Protein AF-A0A6G9Z635-F1 (afdb_monomer_lite)

Radius of gyration: 13.57 Å; chains: 1; bounding box: 29×28×47 Å

pLDDT: mean 86.18, std 15.37, range [38.38, 96.81]

Organism: NCBI:txid455432

Sequence (86 aa):
MNGGGNVRLGSIRPEHVGDGWLLEGDERDGWCLTRPVGDVTVRIFATASGCALGLCRADGRMVRGASALDVPHAKAQAARWLGDLR

Foldseek 3Di:
DDPPVPPQQAQDDPVLDDPQWDWDDDPPVGIKIWHDDPQWIKIWGRDSQYIKIFIAGVVRDTPDIDTDRYSVRNVVVVVVVVVVVD

Secondary structure (DSSP, 8-state):
--------TT---GGG-BTTBEEES-TTT--EEEEEETTEEEEEEE-SSSEEEEEEETTS-EEEEEEESSHHHHHHHHHHHHHTT-

Structure (mmCIF, N/CA/C/O backbone):
data_AF-A0A6G9Z635-F1
#
_entry.id   AF-A0A6G9Z635-F1
#
loop_
_atom_site.group_PDB
_atom_site.id
_atom_site.type_symbol
_atom_site.label_atom_id
_atom_site.label_alt_id
_atom_site.label_comp_id
_atom_site.label_asym_id
_atom_site.label_entity_id
_atom_site.label_seq_id
_atom_site.pdbx_PDB_ins_code
_atom_site.Cartn_x
_atom_site.Cartn_y
_atom_site.Cartn_z
_atom_site.occupancy
_atom_site.B_iso_or_equiv
_atom_site.auth_seq_id
_atom_site.auth_comp_id
_atom_site.auth_asym_id
_atom_site.auth_atom_id
_atom_site.pdbx_PDB_model_num
ATOM 1 N N . MET A 1 1 ? 19.446 10.249 -29.900 1.00 46.59 1 MET A N 1
ATOM 2 C CA . MET A 1 1 ? 18.376 9.233 -29.805 1.00 46.59 1 MET A CA 1
ATOM 3 C C . MET A 1 1 ? 18.825 8.134 -28.858 1.00 46.59 1 MET A C 1
ATOM 5 O O . MET A 1 1 ? 19.775 7.445 -29.188 1.00 46.59 1 MET A O 1
ATOM 9 N N . ASN A 1 2 ? 18.208 8.044 -27.676 1.00 39.62 2 ASN A N 1
ATOM 10 C CA . ASN A 1 2 ? 17.854 6.798 -26.980 1.00 39.62 2 ASN A CA 1
ATOM 11 C C . ASN A 1 2 ? 17.206 7.174 -25.641 1.00 39.62 2 ASN A C 1
ATOM 13 O O . ASN A 1 2 ? 17.846 7.212 -24.594 1.00 39.62 2 ASN A O 1
ATOM 17 N N . GLY A 1 3 ? 15.919 7.521 -25.713 1.00 38.72 3 GLY A N 1
ATOM 18 C CA . GLY A 1 3 ? 15.042 7.574 -24.552 1.00 38.72 3 GLY A CA 1
ATOM 19 C C . GLY A 1 3 ? 14.771 6.148 -24.097 1.00 38.72 3 GLY A C 1
ATOM 20 O O . GLY A 1 3 ? 13.744 5.572 -24.438 1.00 38.72 3 GLY A O 1
ATOM 21 N N . GLY A 1 4 ? 15.721 5.563 -23.371 1.00 38.38 4 GLY A N 1
ATOM 22 C CA . GLY A 1 4 ? 15.478 4.363 -22.587 1.00 38.38 4 GLY A CA 1
ATOM 23 C C . GLY A 1 4 ? 14.577 4.759 -21.430 1.00 38.38 4 GLY A C 1
ATOM 24 O O . GLY A 1 4 ? 15.066 5.103 -20.357 1.00 38.38 4 GLY A O 1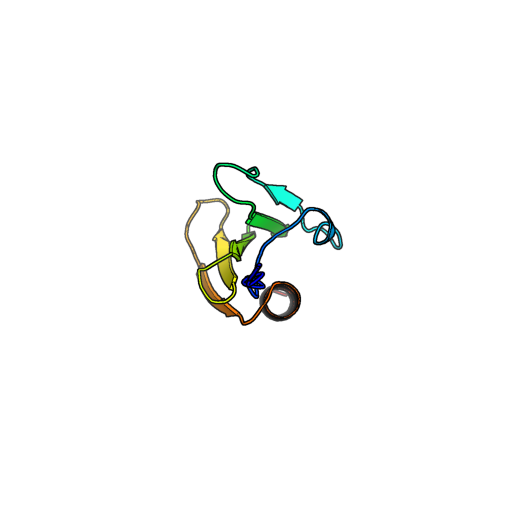
ATOM 25 N N . GLY A 1 5 ? 13.266 4.797 -21.671 1.00 42.16 5 GLY A N 1
ATOM 26 C CA . GLY A 1 5 ? 12.278 4.906 -20.612 1.00 42.16 5 GLY A CA 1
ATOM 27 C C . GLY A 1 5 ? 12.452 3.693 -19.717 1.00 42.16 5 GLY A C 1
ATOM 28 O O . GLY A 1 5 ? 11.918 2.629 -20.010 1.00 42.16 5 GLY A O 1
ATOM 29 N N . ASN A 1 6 ? 13.260 3.838 -18.669 1.00 44.09 6 ASN A N 1
ATOM 30 C CA . ASN A 1 6 ? 13.350 2.878 -17.586 1.00 44.09 6 ASN A CA 1
ATOM 31 C C . ASN A 1 6 ? 11.944 2.844 -16.990 1.00 44.09 6 ASN A C 1
ATOM 33 O O . ASN A 1 6 ? 11.579 3.713 -16.195 1.00 44.09 6 ASN A O 1
ATOM 37 N N . VAL A 1 7 ? 11.107 1.919 -17.464 1.00 50.75 7 VAL A N 1
ATOM 38 C CA . VAL A 1 7 ? 9.818 1.639 -16.846 1.00 50.75 7 VAL A CA 1
ATOM 39 C C . VAL A 1 7 ? 10.188 1.161 -15.456 1.00 50.75 7 VAL A C 1
ATOM 41 O O . VAL A 1 7 ? 10.585 0.014 -15.273 1.00 50.75 7 VAL A O 1
ATOM 44 N N . ARG A 1 8 ? 10.163 2.075 -14.480 1.00 58.06 8 ARG A N 1
ATOM 45 C CA . ARG A 1 8 ? 10.284 1.724 -13.071 1.00 58.06 8 ARG A CA 1
ATOM 46 C C . ARG A 1 8 ? 9.050 0.890 -12.766 1.00 58.06 8 ARG A C 1
ATOM 48 O O . ARG A 1 8 ? 7.985 1.444 -12.475 1.00 58.06 8 ARG A O 1
ATOM 55 N N . LEU A 1 9 ? 9.188 -0.422 -12.935 1.00 55.56 9 LEU A N 1
ATOM 56 C CA . LEU A 1 9 ? 8.263 -1.424 -12.433 1.00 55.56 9 LEU A CA 1
ATOM 57 C C . LEU A 1 9 ? 8.103 -1.093 -10.945 1.00 55.56 9 LEU A C 1
ATOM 59 O O . LEU A 1 9 ? 9.081 -1.108 -10.207 1.00 55.56 9 LEU A O 1
ATOM 63 N N . GLY A 1 10 ? 6.922 -0.610 -10.554 1.00 62.28 10 GLY A N 1
ATOM 64 C CA . GLY A 1 10 ? 6.657 -0.136 -9.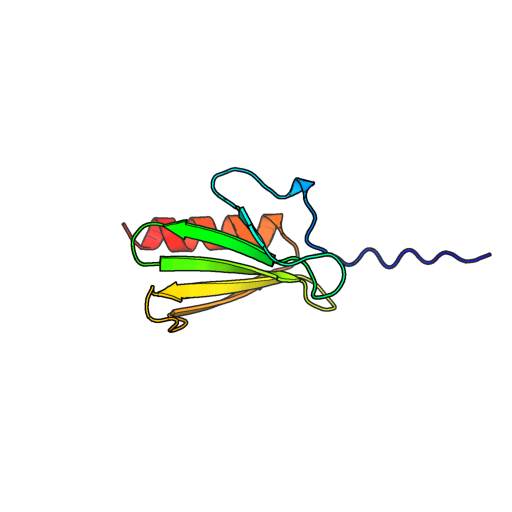193 1.00 62.28 10 GLY A CA 1
ATOM 65 C C . GLY A 1 10 ? 6.666 1.379 -8.959 1.00 62.28 10 GLY A C 1
ATOM 66 O O . GLY A 1 10 ? 6.540 1.803 -7.812 1.00 62.28 10 GLY A O 1
ATOM 67 N N . SER A 1 11 ? 6.754 2.217 -9.999 1.00 83.00 11 SER A N 1
ATOM 68 C CA . SER A 1 11 ? 6.492 3.657 -9.844 1.00 83.00 11 SER A CA 1
ATOM 69 C C . SER A 1 11 ? 5.050 3.900 -9.389 1.00 83.00 11 SER A C 1
ATOM 71 O O . SER A 1 11 ? 4.097 3.533 -10.070 1.00 83.00 11 SER A O 1
ATOM 73 N N . ILE A 1 12 ? 4.888 4.522 -8.222 1.00 90.12 12 ILE A N 1
ATOM 74 C CA . ILE A 1 12 ? 3.581 4.908 -7.690 1.00 90.12 12 ILE A CA 1
ATOM 75 C C . ILE A 1 12 ? 3.143 6.215 -8.363 1.00 90.12 12 ILE A C 1
ATOM 77 O O . ILE A 1 12 ? 3.960 7.099 -8.613 1.00 90.12 12 ILE A O 1
ATOM 81 N N . ARG A 1 13 ? 1.856 6.305 -8.707 1.00 88.25 13 ARG A N 1
ATOM 82 C CA . ARG A 1 13 ? 1.255 7.346 -9.544 1.00 88.25 13 ARG A CA 1
ATOM 83 C C . ARG A 1 13 ? -0.168 7.635 -9.062 1.00 88.25 13 ARG A C 1
ATOM 85 O O . ARG A 1 13 ? -0.767 6.747 -8.447 1.00 88.25 13 ARG A O 1
ATOM 92 N N . PRO A 1 14 ? -0.739 8.806 -9.393 1.00 88.19 14 PRO A N 1
ATOM 93 C CA . PRO A 1 14 ? -2.114 9.146 -9.029 1.00 88.19 14 PRO A CA 1
ATOM 94 C C . PRO A 1 14 ? -3.179 8.147 -9.489 1.00 88.19 14 PRO A C 1
ATOM 96 O O . PRO A 1 14 ? -4.144 7.913 -8.771 1.00 88.19 14 PRO A O 1
ATOM 99 N N . GLU A 1 15 ? -2.976 7.486 -10.629 1.00 89.50 15 GLU A N 1
ATOM 100 C CA . GLU A 1 15 ? -3.868 6.435 -11.150 1.00 89.50 15 GLU A CA 1
ATOM 101 C C . GLU A 1 15 ? -4.003 5.209 -10.229 1.00 89.50 15 GLU A C 1
ATOM 103 O O . GLU A 1 15 ? -4.937 4.425 -10.367 1.00 89.50 15 GLU A O 1
ATOM 108 N N . HIS A 1 16 ? -3.097 5.040 -9.264 1.00 90.62 16 HIS A N 1
ATOM 109 C CA . HIS A 1 16 ? -3.171 3.959 -8.288 1.00 90.62 16 HIS A CA 1
ATOM 110 C C . HIS A 1 16 ? -4.062 4.281 -7.077 1.00 90.62 16 HIS A C 1
ATOM 112 O O . HIS A 1 16 ? -4.206 3.428 -6.198 1.00 90.62 16 HIS A O 1
ATOM 118 N N . VAL A 1 17 ? -4.658 5.470 -6.999 1.00 92.44 17 VAL A N 1
ATOM 119 C CA . VAL A 1 17 ? -5.656 5.822 -5.974 1.00 92.44 17 VAL A CA 1
ATOM 120 C C . VAL A 1 17 ? -6.971 5.085 -6.238 1.00 92.44 17 VAL A C 1
ATOM 122 O O . VAL A 1 17 ? -7.371 4.907 -7.383 1.00 92.44 17 VAL A O 1
ATOM 125 N N . GLY A 1 18 ? -7.649 4.646 -5.174 1.00 89.94 18 GLY A N 1
ATOM 126 C CA . G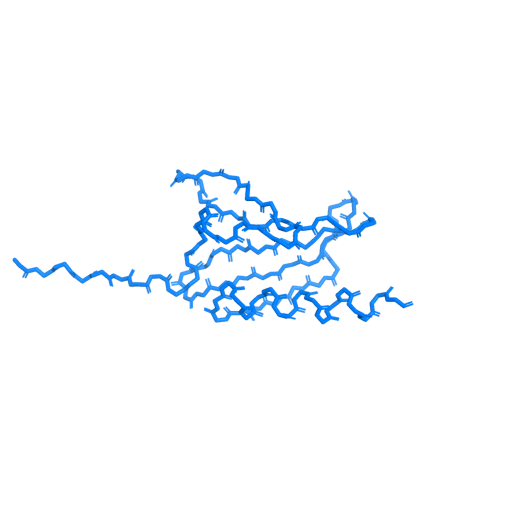LY A 1 18 ? -8.905 3.888 -5.258 1.00 89.94 18 GLY A CA 1
ATOM 127 C C . GLY A 1 18 ? -8.945 2.709 -4.286 1.00 89.94 18 GLY A C 1
ATOM 128 O O . GLY A 1 18 ? -7.927 2.350 -3.702 1.00 89.94 18 GLY A O 1
ATOM 129 N N . ASP A 1 19 ? -10.117 2.107 -4.073 1.00 88.19 19 ASP A N 1
ATOM 130 C CA . ASP A 1 19 ? -10.317 0.968 -3.151 1.00 88.19 19 ASP A CA 1
ATOM 131 C C . ASP A 1 19 ? -9.864 1.231 -1.699 1.00 88.19 19 ASP A C 1
ATOM 133 O O . ASP A 1 19 ? -9.395 0.337 -0.986 1.00 88.19 19 ASP A O 1
ATOM 137 N N . GLY A 1 20 ? -9.984 2.486 -1.255 1.00 92.00 20 GLY A N 1
ATOM 138 C CA . GLY A 1 20 ? -9.527 2.944 0.060 1.00 92.00 20 GLY A CA 1
ATOM 139 C C . GLY A 1 20 ? -8.023 3.215 0.150 1.00 92.00 20 GLY A C 1
ATOM 140 O O . GLY A 1 20 ? -7.537 3.512 1.238 1.00 92.00 20 GLY A O 1
ATOM 141 N N . TRP A 1 21 ? -7.286 3.120 -0.960 1.00 96.12 21 TRP A N 1
ATOM 142 C CA . TRP A 1 21 ? -5.910 3.599 -1.040 1.00 96.12 21 TRP A CA 1
ATOM 143 C C . TRP A 1 21 ? -5.876 5.107 -1.244 1.00 96.12 21 TRP A C 1
ATOM 145 O O . TRP A 1 21 ? -6.511 5.638 -2.156 1.00 96.12 21 TRP A O 1
ATOM 155 N N . LEU A 1 22 ? -5.083 5.760 -0.412 1.00 95.69 22 LEU A N 1
ATOM 156 C CA . LEU A 1 22 ? -4.710 7.157 -0.482 1.00 95.69 22 LEU A CA 1
ATOM 157 C C . LEU A 1 22 ? -3.306 7.258 -1.065 1.00 95.69 22 LEU A C 1
ATOM 159 O O . LEU A 1 22 ? -2.498 6.337 -0.944 1.00 95.69 22 LEU A O 1
ATOM 163 N N . LEU A 1 23 ? -3.033 8.383 -1.705 1.00 94.88 23 LEU A N 1
ATOM 164 C CA . LEU A 1 23 ? -1.723 8.715 -2.233 1.00 94.88 23 LEU A CA 1
ATOM 165 C C . LEU A 1 23 ? -1.124 9.810 -1.356 1.00 94.88 23 LEU A C 1
ATOM 167 O O . LEU A 1 23 ? -1.735 10.860 -1.170 1.00 94.88 23 LEU A O 1
ATOM 171 N N . GLU A 1 24 ? 0.057 9.542 -0.820 1.00 93.12 24 GLU A N 1
ATOM 172 C CA . GLU A 1 24 ? 0.807 10.446 0.045 1.00 93.12 24 GLU A CA 1
ATOM 173 C C . GLU A 1 24 ? 2.193 10.713 -0.550 1.00 93.12 24 GLU A C 1
ATOM 175 O O . GLU A 1 24 ? 2.722 9.905 -1.319 1.00 93.12 24 GLU A O 1
ATOM 180 N N . GLY A 1 25 ? 2.794 11.838 -0.166 1.00 88.44 25 GLY A N 1
ATOM 181 C CA . GLY A 1 25 ? 4.044 12.326 -0.747 1.00 88.44 25 GLY A CA 1
ATOM 182 C C . GLY A 1 25 ? 3.804 13.190 -1.984 1.00 88.44 25 GLY A C 1
ATOM 183 O O . GLY A 1 25 ? 2.697 13.680 -2.207 1.00 88.44 25 GLY A O 1
ATOM 184 N N . ASP A 1 26 ? 4.858 13.394 -2.767 1.00 83.94 26 ASP A N 1
ATOM 185 C CA . ASP A 1 26 ? 4.827 14.185 -3.993 1.00 83.94 26 ASP A CA 1
ATOM 186 C C . ASP A 1 26 ? 5.877 13.694 -5.010 1.00 83.94 26 ASP A C 1
ATOM 188 O O . ASP A 1 26 ? 6.552 12.681 -4.814 1.00 83.94 26 ASP A O 1
ATOM 192 N N . GLU A 1 27 ? 6.014 14.397 -6.135 1.00 77.62 27 GLU A N 1
ATOM 193 C CA . GLU A 1 27 ? 6.985 14.052 -7.181 1.00 77.62 27 GLU A CA 1
ATOM 194 C C . GLU A 1 27 ? 8.456 14.245 -6.764 1.00 77.62 27 GLU A C 1
ATOM 196 O O . GLU A 1 27 ? 9.341 13.678 -7.409 1.00 77.62 27 GLU A O 1
ATOM 201 N N . ARG A 1 28 ? 8.734 15.036 -5.719 1.00 78.50 28 ARG A N 1
ATOM 202 C CA . ARG A 1 28 ? 10.089 15.357 -5.238 1.00 78.50 28 ARG A CA 1
ATOM 203 C C . ARG A 1 28 ? 10.577 14.310 -4.244 1.00 78.50 28 ARG A C 1
ATOM 205 O O . ARG A 1 28 ? 11.680 13.797 -4.416 1.00 78.50 28 ARG A O 1
ATOM 212 N N . ASP A 1 29 ? 9.752 13.983 -3.254 1.00 78.44 29 ASP A N 1
ATOM 213 C CA . ASP A 1 29 ? 10.078 13.027 -2.187 1.00 78.44 29 ASP A CA 1
ATOM 214 C C . ASP A 1 29 ? 9.670 11.587 -2.534 1.00 78.44 29 ASP A C 1
ATOM 216 O O . ASP A 1 29 ? 10.129 10.622 -1.918 1.00 78.44 29 ASP A O 1
ATOM 220 N N . GLY A 1 30 ? 8.864 11.430 -3.584 1.00 83.19 30 GLY A N 1
ATOM 221 C CA . GLY A 1 30 ? 8.365 10.155 -4.061 1.00 83.19 30 GLY A CA 1
ATOM 222 C C . GLY A 1 30 ? 7.003 9.818 -3.465 1.00 83.19 30 GLY A C 1
ATOM 223 O O . GLY A 1 30 ? 6.755 9.920 -2.265 1.00 83.19 30 GLY A O 1
ATOM 224 N N . TRP A 1 31 ? 6.114 9.359 -4.338 1.00 90.31 31 TRP A N 1
ATOM 225 C CA . TRP A 1 31 ? 4.782 8.928 -3.954 1.00 90.31 31 TRP A CA 1
ATOM 226 C C . TRP A 1 31 ? 4.803 7.605 -3.180 1.00 90.31 31 TRP A C 1
ATOM 228 O O . TRP A 1 31 ? 5.526 6.667 -3.532 1.00 90.31 31 TRP A O 1
ATOM 238 N N . CYS A 1 32 ? 3.925 7.490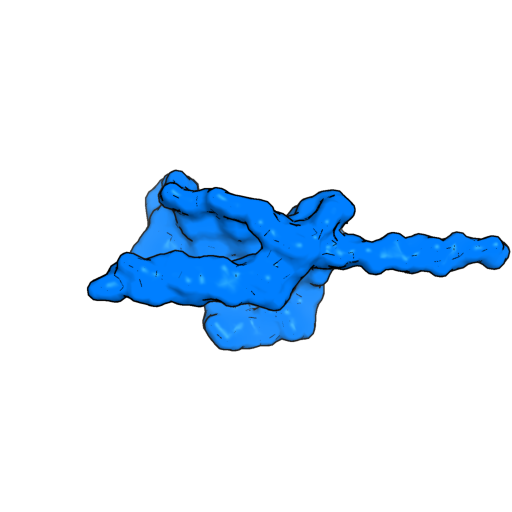 -2.188 1.00 93.38 32 CYS A N 1
ATOM 239 C CA . CYS A 1 32 ? 3.577 6.240 -1.522 1.00 93.38 32 CYS A CA 1
ATOM 240 C C . CYS A 1 32 ? 2.055 6.064 -1.468 1.00 93.38 32 CYS A C 1
ATOM 242 O O . CYS A 1 32 ? 1.298 7.030 -1.560 1.00 93.38 32 CYS A O 1
ATOM 244 N N . LEU A 1 33 ? 1.595 4.817 -1.356 1.00 96.44 33 LEU A N 1
ATOM 245 C CA . LEU A 1 33 ? 0.178 4.521 -1.156 1.00 96.44 33 LEU A CA 1
ATOM 246 C C . LEU A 1 33 ? -0.062 4.110 0.285 1.00 96.44 33 LEU A C 1
ATOM 248 O O . LEU A 1 33 ? 0.634 3.232 0.792 1.00 96.44 33 LEU A O 1
ATOM 252 N N . THR A 1 34 ? -1.085 4.669 0.916 1.00 96.12 34 THR A N 1
ATOM 253 C CA . THR A 1 34 ? -1.500 4.300 2.269 1.00 96.12 34 THR A CA 1
ATOM 254 C C . THR A 1 34 ? -2.939 3.803 2.272 1.00 96.12 34 THR A C 1
ATOM 256 O O . THR A 1 34 ? -3.772 4.245 1.487 1.00 96.12 34 THR A O 1
ATOM 259 N N . ARG A 1 35 ? -3.249 2.824 3.119 1.00 95.88 35 ARG A N 1
ATOM 260 C CA . ARG A 1 35 ? -4.614 2.32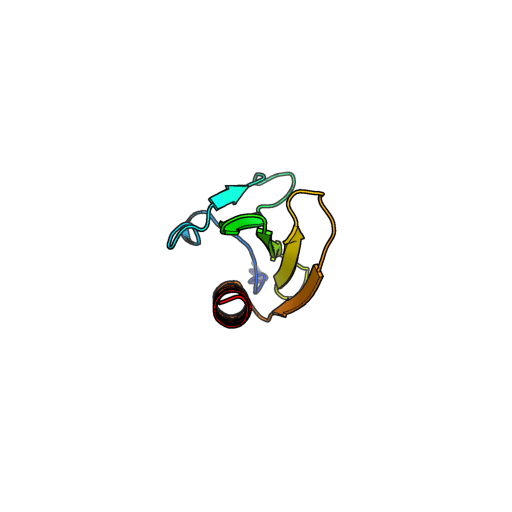9 3.321 1.00 95.88 35 ARG A CA 1
ATOM 261 C C . ARG A 1 35 ? -4.853 2.077 4.808 1.00 95.88 35 ARG A C 1
ATOM 263 O O . ARG A 1 35 ? -4.390 1.050 5.316 1.00 95.88 35 ARG A O 1
ATOM 270 N N . PRO A 1 36 ? -5.537 2.993 5.511 1.00 94.38 36 PRO A N 1
ATOM 271 C CA . PRO A 1 36 ? -5.931 2.779 6.897 1.00 94.38 36 PRO A CA 1
ATOM 272 C C . PRO A 1 36 ? -7.088 1.772 6.981 1.00 94.38 36 PRO A C 1
ATOM 274 O O . PRO A 1 36 ? -8.042 1.840 6.205 1.00 94.38 36 PRO A O 1
ATOM 277 N N . VAL A 1 37 ? -7.003 0.828 7.920 1.00 91.94 37 VAL A N 1
ATOM 278 C CA . VAL A 1 37 ? -8.043 -0.167 8.227 1.00 91.94 37 VAL A CA 1
ATOM 279 C C . VAL A 1 37 ? -8.051 -0.417 9.736 1.00 91.94 37 VAL A C 1
ATOM 281 O O . VAL A 1 37 ? -7.196 -1.133 10.251 1.00 91.94 37 VAL A O 1
ATOM 284 N N . GLY A 1 38 ? -9.013 0.166 10.455 1.00 91.31 38 GLY A N 1
ATOM 285 C CA . GLY A 1 38 ? -9.029 0.109 11.922 1.00 91.31 38 GLY A CA 1
ATOM 286 C C . GLY A 1 38 ? -7.749 0.707 12.521 1.00 91.31 38 GLY A C 1
ATOM 287 O O . GLY A 1 38 ? -7.328 1.785 12.109 1.00 91.31 38 GLY A O 1
ATOM 288 N N . ASP A 1 39 ? -7.105 -0.022 13.435 1.00 91.56 39 ASP A N 1
ATOM 289 C CA . ASP A 1 39 ? -5.874 0.407 14.125 1.00 91.56 39 ASP A CA 1
ATOM 290 C C . ASP A 1 39 ? -4.578 0.127 13.344 1.00 91.56 39 ASP A C 1
ATOM 292 O O . ASP A 1 39 ? -3.470 0.276 13.875 1.00 91.56 39 ASP A O 1
ATOM 296 N N . VAL A 1 40 ? -4.685 -0.319 12.090 1.00 94.62 40 VAL A N 1
ATOM 297 C CA . VAL A 1 40 ? -3.532 -0.585 11.229 1.00 94.62 40 VAL A CA 1
ATOM 298 C C . VAL A 1 40 ? -3.580 0.244 9.954 1.00 94.62 40 VAL A C 1
ATOM 300 O O . VAL A 1 40 ? -4.631 0.626 9.451 1.00 94.62 40 VAL A O 1
ATOM 303 N N . THR A 1 41 ? -2.407 0.520 9.402 1.00 96.31 41 THR A N 1
ATOM 304 C CA . THR A 1 41 ? -2.225 1.181 8.113 1.00 96.31 41 THR A CA 1
ATOM 305 C C . THR A 1 41 ? -1.297 0.336 7.263 1.00 96.31 41 THR A C 1
ATOM 307 O O . THR A 1 41 ? -0.182 0.017 7.681 1.00 96.31 41 THR A O 1
ATOM 310 N N . VAL A 1 42 ? -1.734 -0.012 6.055 1.00 96.81 42 VAL A N 1
ATOM 311 C CA . VAL A 1 42 ? -0.833 -0.578 5.049 1.00 96.81 42 VAL A CA 1
ATOM 312 C C . VAL A 1 42 ? -0.192 0.562 4.276 1.00 96.81 42 VAL A C 1
ATOM 314 O O . VAL A 1 42 ? -0.882 1.499 3.884 1.00 96.81 42 VAL A O 1
ATOM 317 N N . ARG A 1 43 ? 1.114 0.481 4.036 1.00 96.25 43 ARG A N 1
ATOM 318 C CA . ARG A 1 43 ? 1.861 1.415 3.193 1.00 96.25 43 ARG A CA 1
ATOM 319 C C . ARG A 1 43 ? 2.549 0.664 2.062 1.00 96.25 43 ARG A C 1
ATOM 321 O O . ARG A 1 43 ? 3.097 -0.405 2.311 1.00 96.25 43 ARG A O 1
ATOM 328 N N . ILE A 1 44 ? 2.535 1.211 0.851 1.00 95.81 44 ILE A N 1
ATOM 329 C CA . ILE A 1 44 ? 3.280 0.715 -0.312 1.00 95.81 44 ILE A CA 1
ATOM 330 C C . ILE A 1 44 ? 4.216 1.827 -0.779 1.00 95.81 44 ILE A C 1
ATOM 332 O O . ILE A 1 44 ? 3.785 2.962 -0.972 1.00 95.81 44 ILE A O 1
ATOM 336 N N . PHE A 1 45 ? 5.479 1.484 -0.997 1.00 93.62 45 PHE A N 1
ATOM 337 C CA . PHE A 1 45 ? 6.523 2.384 -1.470 1.00 93.62 45 PHE A CA 1
ATOM 338 C C . PHE A 1 45 ? 7.135 1.835 -2.753 1.00 93.62 45 PHE A C 1
ATOM 340 O O . PHE A 1 45 ? 7.317 0.623 -2.891 1.00 93.62 45 PHE A O 1
ATOM 347 N N . ALA A 1 46 ? 7.486 2.726 -3.676 1.00 91.88 46 ALA A N 1
ATOM 348 C CA . ALA A 1 46 ? 8.297 2.365 -4.828 1.00 91.88 46 ALA A CA 1
ATOM 349 C C . ALA A 1 46 ? 9.733 2.055 -4.381 1.00 91.88 46 ALA A C 1
ATOM 351 O O . ALA A 1 46 ? 10.292 2.741 -3.525 1.00 91.88 46 ALA A O 1
ATOM 352 N N . THR A 1 47 ? 10.351 1.044 -4.982 1.00 88.81 47 THR A N 1
ATOM 353 C CA . THR A 1 47 ? 11.786 0.768 -4.842 1.00 88.81 47 THR A CA 1
ATOM 354 C C . THR A 1 47 ? 12.468 0.900 -6.202 1.00 88.81 47 THR A C 1
ATOM 356 O O . THR A 1 47 ? 11.832 1.213 -7.209 1.00 88.81 47 THR A O 1
ATOM 359 N N . ALA A 1 48 ? 13.782 0.675 -6.258 1.00 85.31 48 ALA A N 1
ATOM 360 C CA . ALA A 1 48 ? 14.514 0.713 -7.522 1.00 85.31 48 ALA A CA 1
ATOM 361 C C . ALA A 1 48 ? 14.043 -0.354 -8.534 1.00 85.31 48 ALA A C 1
ATOM 363 O O . ALA A 1 48 ? 14.219 -0.162 -9.735 1.00 85.31 48 ALA A O 1
ATOM 364 N N . SER A 1 49 ? 13.462 -1.462 -8.061 1.00 85.81 49 SER A N 1
ATOM 365 C CA . SER A 1 49 ? 13.153 -2.648 -8.872 1.00 85.81 49 SER A CA 1
ATOM 366 C C . SER A 1 49 ? 11.721 -3.178 -8.718 1.00 85.81 49 SER A C 1
ATOM 368 O O . SER A 1 49 ? 11.413 -4.236 -9.263 1.00 85.81 49 SER A O 1
ATOM 370 N N . GLY A 1 50 ? 10.857 -2.488 -7.974 1.00 91.31 50 GLY A N 1
ATOM 371 C CA . GLY A 1 50 ? 9.500 -2.946 -7.693 1.00 91.31 50 GLY A CA 1
ATOM 372 C C . GLY A 1 50 ? 8.817 -2.088 -6.637 1.00 91.31 50 GLY A C 1
ATOM 373 O O . GLY A 1 50 ? 8.949 -0.861 -6.610 1.00 91.31 50 GLY A O 1
ATOM 374 N N . CYS A 1 51 ? 8.115 -2.747 -5.721 1.00 93.94 51 CYS A N 1
ATOM 375 C CA . CYS A 1 51 ? 7.506 -2.121 -4.557 1.00 93.94 51 CYS A CA 1
ATOM 376 C C . CYS A 1 51 ? 7.921 -2.825 -3.260 1.00 93.94 51 CYS A C 1
ATOM 378 O O . CYS A 1 51 ? 8.241 -4.014 -3.230 1.00 93.94 51 CYS A O 1
ATOM 380 N N . ALA A 1 52 ? 7.864 -2.094 -2.158 1.00 94.62 52 ALA A N 1
ATOM 381 C CA . ALA A 1 52 ? 7.844 -2.652 -0.814 1.00 94.62 52 ALA A CA 1
ATOM 382 C C . ALA A 1 52 ? 6.500 -2.314 -0.177 1.00 94.62 52 ALA A C 1
ATOM 384 O O . ALA A 1 52 ? 5.955 -1.239 -0.429 1.00 94.62 52 ALA A O 1
ATOM 385 N N . LEU A 1 53 ? 5.968 -3.208 0.650 1.00 95.94 53 LEU A N 1
ATOM 386 C CA . LEU A 1 53 ? 4.776 -2.923 1.438 1.00 95.94 53 LEU A CA 1
ATOM 387 C C . LEU A 1 53 ? 4.970 -3.291 2.904 1.00 95.94 53 LEU A C 1
ATOM 389 O O . LEU A 1 53 ? 5.643 -4.271 3.226 1.00 95.94 53 LEU A O 1
ATOM 393 N N . GLY A 1 54 ? 4.356 -2.506 3.782 1.00 96.81 54 GLY A N 1
ATOM 394 C CA . GLY A 1 54 ? 4.402 -2.694 5.224 1.00 96.81 54 GLY A CA 1
ATOM 395 C C . GLY A 1 54 ? 3.032 -2.516 5.861 1.00 96.81 54 GLY A C 1
ATOM 396 O O . GLY A 1 54 ? 2.266 -1.649 5.455 1.00 96.81 54 GLY A O 1
ATOM 397 N N . LEU A 1 55 ? 2.727 -3.338 6.861 1.00 96.31 55 LEU A N 1
ATOM 398 C CA . LEU A 1 55 ? 1.585 -3.174 7.754 1.00 96.31 55 LEU A CA 1
ATOM 399 C C . LEU A 1 55 ? 2.094 -2.555 9.053 1.00 96.31 55 LEU A C 1
ATOM 401 O O . LEU A 1 55 ? 2.880 -3.184 9.764 1.00 96.31 55 LEU A O 1
ATOM 405 N N . CYS A 1 56 ? 1.637 -1.352 9.370 1.00 95.38 56 CYS A N 1
ATOM 406 C CA . CYS A 1 56 ? 1.990 -0.633 10.588 1.00 95.38 56 CYS A CA 1
ATOM 407 C C . CYS A 1 56 ? 0.773 -0.515 11.505 1.00 95.38 56 CYS A C 1
ATOM 409 O O . CYS A 1 56 ? -0.346 -0.371 11.024 1.00 95.38 56 CYS A O 1
ATOM 411 N N . ARG A 1 57 ? 0.981 -0.554 12.819 1.00 93.38 57 ARG A N 1
ATOM 412 C CA . ARG A 1 57 ? -0.032 -0.158 13.808 1.00 93.38 57 ARG A CA 1
ATOM 413 C C . ARG A 1 57 ? -0.098 1.363 13.940 1.00 93.38 57 ARG A C 1
ATOM 415 O O . ARG A 1 57 ? 0.807 2.069 13.495 1.00 93.38 57 ARG A O 1
ATOM 422 N N . ALA A 1 58 ? -1.156 1.855 14.580 1.00 88.88 58 ALA A N 1
ATOM 423 C CA . ALA A 1 58 ? -1.345 3.272 14.890 1.00 88.88 58 ALA A CA 1
ATOM 424 C C . ALA A 1 58 ? -0.199 3.882 15.725 1.00 88.88 58 ALA A C 1
ATOM 426 O O . ALA A 1 58 ? 0.082 5.068 15.601 1.00 88.88 58 ALA A O 1
ATOM 427 N N . ASP A 1 59 ? 0.509 3.068 16.518 1.00 89.19 59 ASP A N 1
ATOM 428 C CA . ASP A 1 59 ? 1.710 3.464 17.273 1.00 89.19 59 ASP A CA 1
ATOM 429 C C . ASP A 1 59 ? 2.975 3.616 16.398 1.00 89.19 59 ASP A C 1
ATOM 431 O O . ASP A 1 59 ? 4.059 3.905 16.902 1.00 89.19 59 ASP A O 1
ATOM 435 N N . GLY A 1 60 ? 2.857 3.403 15.084 1.00 85.06 60 GLY A N 1
ATOM 436 C CA . GLY A 1 60 ? 3.955 3.467 14.124 1.00 85.06 60 GLY A CA 1
ATOM 437 C C . GLY A 1 60 ? 4.786 2.186 14.030 1.00 85.06 60 GLY A C 1
ATOM 438 O O . GLY A 1 60 ? 5.658 2.093 13.162 1.00 85.06 60 GLY A O 1
ATOM 439 N N . ARG A 1 61 ? 4.523 1.163 14.855 1.00 92.88 61 ARG A N 1
ATOM 440 C CA . ARG A 1 61 ? 5.263 -0.101 14.808 1.00 92.88 61 ARG A CA 1
ATOM 441 C C . ARG A 1 61 ? 4.887 -0.900 13.568 1.00 92.88 61 ARG A C 1
ATOM 443 O O . ARG A 1 61 ? 3.724 -1.239 13.351 1.00 92.88 61 ARG A O 1
ATOM 450 N N . MET A 1 62 ? 5.896 -1.293 12.796 1.00 94.00 62 MET A N 1
ATOM 451 C CA . MET A 1 62 ? 5.716 -2.228 11.689 1.00 94.00 62 MET A CA 1
ATOM 452 C C . MET A 1 62 ? 5.497 -3.648 12.223 1.00 94.00 62 MET A C 1
ATOM 454 O O . MET A 1 62 ? 6.305 -4.178 12.986 1.00 94.00 62 MET A O 1
ATOM 458 N N . VAL A 1 63 ? 4.387 -4.256 11.821 1.00 93.50 63 VAL A N 1
ATOM 459 C CA . VAL A 1 63 ? 3.980 -5.619 12.188 1.00 93.50 63 VAL A CA 1
ATOM 460 C C . VAL A 1 63 ? 4.374 -6.614 11.101 1.00 93.50 63 VAL A C 1
ATOM 462 O O . VAL A 1 63 ? 4.683 -7.766 11.395 1.00 93.50 63 VAL A O 1
ATOM 465 N N . ARG A 1 64 ? 4.374 -6.179 9.836 1.00 95.75 64 ARG A N 1
ATOM 466 C CA . ARG A 1 64 ? 4.719 -7.020 8.686 1.00 95.75 64 ARG A CA 1
ATOM 467 C C . ARG A 1 64 ? 5.333 -6.186 7.575 1.00 95.75 64 ARG A C 1
ATOM 469 O O . ARG A 1 64 ? 4.915 -5.051 7.377 1.00 95.75 64 ARG A O 1
ATOM 476 N N . GLY A 1 65 ? 6.268 -6.767 6.831 1.00 96.44 65 GLY A N 1
ATOM 477 C CA . GLY A 1 65 ? 6.838 -6.175 5.625 1.00 96.44 65 GLY A CA 1
ATOM 478 C C . GLY A 1 65 ? 7.094 -7.240 4.563 1.00 96.44 65 GLY A C 1
ATOM 479 O O . GLY A 1 65 ? 7.336 -8.400 4.901 1.00 96.44 65 GLY A O 1
ATOM 480 N N . ALA A 1 66 ? 7.010 -6.861 3.290 1.00 96.19 66 ALA A N 1
ATOM 481 C CA . ALA A 1 66 ? 7.401 -7.709 2.166 1.00 96.19 66 ALA A CA 1
ATOM 482 C C . ALA A 1 66 ? 7.801 -6.875 0.936 1.00 96.19 66 ALA A C 1
ATOM 484 O O . ALA A 1 66 ? 7.619 -5.655 0.890 1.00 96.19 66 ALA A O 1
ATOM 485 N N . SER A 1 67 ? 8.354 -7.556 -0.063 1.00 95.06 67 SER A N 1
ATOM 486 C CA . SER A 1 67 ? 8.622 -6.998 -1.388 1.00 95.06 67 SER A CA 1
ATOM 487 C C . SER A 1 67 ? 7.581 -7.496 -2.384 1.00 95.06 67 SER A C 1
ATOM 489 O O . SER A 1 67 ? 7.121 -8.634 -2.294 1.00 95.06 67 SER A O 1
ATOM 491 N N . ALA A 1 68 ? 7.248 -6.650 -3.349 1.00 94.56 68 ALA A N 1
ATOM 492 C CA . ALA A 1 68 ? 6.313 -6.931 -4.423 1.00 94.56 68 ALA A CA 1
ATOM 493 C C . ALA A 1 68 ? 6.897 -6.466 -5.762 1.00 94.56 68 ALA A C 1
ATOM 495 O O . ALA A 1 68 ? 7.752 -5.584 -5.818 1.00 94.56 68 ALA A O 1
ATOM 496 N N . LEU A 1 69 ? 6.425 -7.079 -6.844 1.00 92.88 69 LEU A N 1
ATOM 497 C CA . LEU A 1 69 ? 6.903 -6.782 -8.198 1.00 92.88 69 LEU A CA 1
ATOM 498 C C . LEU A 1 69 ? 6.419 -5.409 -8.681 1.00 92.88 69 LEU A C 1
ATOM 500 O O . LEU A 1 69 ? 7.154 -4.683 -9.342 1.00 92.88 69 LEU A O 1
ATOM 504 N N . ASP A 1 70 ? 5.187 -5.055 -8.332 1.00 92.31 70 ASP A N 1
ATOM 505 C CA . ASP A 1 70 ? 4.517 -3.830 -8.744 1.00 92.31 70 ASP A CA 1
ATOM 506 C C . ASP A 1 70 ? 3.398 -3.456 -7.754 1.00 92.31 70 ASP A C 1
ATOM 508 O O . ASP A 1 70 ? 3.167 -4.129 -6.739 1.00 92.31 70 ASP A O 1
ATOM 512 N N . VAL A 1 71 ? 2.703 -2.355 -8.048 1.00 93.56 71 VAL A N 1
ATOM 513 C CA . VAL A 1 71 ? 1.601 -1.852 -7.223 1.00 93.56 71 VAL A CA 1
ATOM 514 C C . VAL A 1 71 ? 0.423 -2.839 -7.163 1.00 93.56 71 VAL A C 1
ATOM 516 O O . VAL A 1 71 ? -0.037 -3.103 -6.050 1.00 93.56 71 VAL A O 1
ATOM 519 N N . PRO A 1 72 ? -0.073 -3.427 -8.274 1.00 94.00 72 PRO A N 1
ATOM 520 C CA . PRO A 1 72 ? -1.124 -4.446 -8.214 1.00 94.00 72 PRO A CA 1
ATOM 521 C C . PRO A 1 72 ? -0.775 -5.648 -7.327 1.00 94.00 72 PRO A C 1
ATOM 523 O O . PRO A 1 72 ? -1.585 -6.042 -6.484 1.00 94.00 72 PRO A O 1
ATOM 526 N N . HIS A 1 73 ? 0.435 -6.197 -7.451 1.00 94.81 73 HIS A N 1
ATOM 527 C CA . HIS A 1 73 ? 0.899 -7.307 -6.621 1.00 94.81 73 HIS A CA 1
ATOM 528 C C . HIS A 1 73 ? 0.967 -6.899 -5.143 1.00 94.81 73 HIS A C 1
ATOM 530 O O . HIS A 1 73 ? 0.474 -7.630 -4.279 1.00 94.81 73 HIS A O 1
ATOM 536 N N . ALA A 1 74 ? 1.482 -5.704 -4.840 1.00 95.56 74 ALA A N 1
ATOM 537 C CA . ALA A 1 74 ? 1.499 -5.177 -3.477 1.00 95.56 74 ALA A CA 1
ATOM 538 C C . ALA A 1 74 ? 0.077 -5.014 -2.904 1.00 95.56 74 ALA A C 1
ATOM 540 O O . ALA A 1 74 ? -0.198 -5.447 -1.784 1.00 95.56 74 ALA A O 1
ATOM 541 N N . LYS A 1 75 ? -0.868 -4.463 -3.677 1.00 95.50 75 LYS A N 1
ATOM 542 C CA . LYS A 1 75 ? -2.274 -4.328 -3.258 1.00 95.50 75 LYS A CA 1
ATOM 543 C C . LYS A 1 75 ? -2.937 -5.684 -3.005 1.00 95.50 75 LYS A C 1
ATOM 545 O O . LYS A 1 75 ? -3.660 -5.827 -2.018 1.00 95.50 75 LYS A O 1
ATOM 550 N N . ALA A 1 76 ? -2.673 -6.682 -3.847 1.00 95.75 76 ALA A N 1
ATOM 551 C CA . ALA A 1 76 ? -3.187 -8.038 -3.662 1.00 95.75 76 ALA A CA 1
ATOM 552 C C . ALA A 1 76 ? -2.632 -8.685 -2.383 1.00 95.75 76 ALA A C 1
ATOM 554 O O . ALA A 1 76 ? -3.376 -9.293 -1.613 1.00 95.75 76 ALA A O 1
ATOM 555 N N . GLN A 1 77 ? -1.338 -8.514 -2.108 1.00 96.31 77 GLN A N 1
ATOM 556 C CA . GLN A 1 77 ? -0.720 -9.021 -0.884 1.00 96.31 77 GLN A CA 1
ATOM 557 C C . GLN A 1 77 ? -1.255 -8.312 0.369 1.00 96.31 77 GLN A C 1
ATOM 559 O O . GLN A 1 77 ? -1.566 -8.977 1.357 1.00 96.31 77 GLN A O 1
ATOM 564 N N . ALA A 1 78 ? -1.448 -6.993 0.308 1.00 95.44 78 ALA A N 1
ATOM 565 C CA . ALA A 1 78 ? -2.096 -6.222 1.365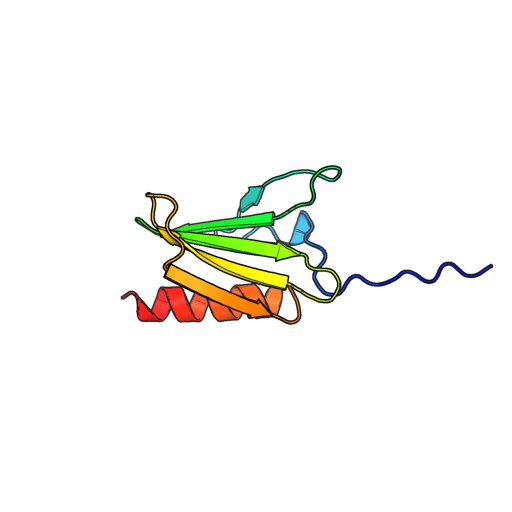 1.00 95.44 78 ALA A CA 1
ATOM 566 C C . ALA A 1 78 ? -3.519 -6.720 1.655 1.00 95.44 78 ALA A C 1
ATOM 568 O O . ALA A 1 78 ? -3.888 -6.890 2.814 1.00 95.44 78 ALA A O 1
ATOM 569 N N . ALA A 1 79 ? -4.313 -6.996 0.615 1.00 94.94 79 ALA A N 1
ATOM 570 C CA . ALA A 1 79 ? -5.667 -7.522 0.774 1.00 94.94 79 ALA A CA 1
ATOM 571 C C . ALA A 1 79 ? -5.681 -8.879 1.493 1.00 94.94 79 ALA A C 1
ATOM 573 O O . ALA A 1 79 ? -6.536 -9.101 2.346 1.00 94.94 79 ALA A O 1
ATOM 574 N N . ARG A 1 80 ? -4.704 -9.754 1.210 1.00 94.69 80 ARG A N 1
ATOM 575 C CA . ARG A 1 80 ? -4.540 -11.030 1.929 1.00 94.69 80 ARG A CA 1
ATOM 576 C C . ARG A 1 80 ? -4.261 -10.801 3.412 1.00 94.69 80 ARG A C 1
ATOM 578 O O . ARG A 1 80 ? -4.950 -11.372 4.242 1.00 94.69 80 ARG A O 1
ATOM 585 N N . TRP A 1 81 ? -3.327 -9.907 3.748 1.00 94.00 81 TRP A N 1
ATOM 586 C CA . TRP A 1 81 ? -3.020 -9.592 5.150 1.00 94.00 81 TRP A CA 1
ATOM 587 C C . TRP A 1 81 ? -4.229 -9.053 5.905 1.00 94.00 81 TRP A C 1
ATOM 589 O O . TRP A 1 81 ? -4.463 -9.447 7.037 1.00 94.00 81 TRP A O 1
ATOM 599 N N . LEU A 1 82 ? -4.991 -8.157 5.281 1.00 90.12 82 LEU A N 1
ATOM 600 C CA . LEU A 1 82 ? -6.189 -7.582 5.888 1.00 90.12 82 LEU A CA 1
ATOM 601 C C . LEU A 1 82 ? -7.325 -8.609 6.021 1.00 90.12 82 LEU A C 1
ATOM 603 O O . LEU A 1 82 ? -8.134 -8.499 6.936 1.00 90.12 82 LEU A O 1
ATOM 607 N N . GLY A 1 83 ? -7.381 -9.604 5.131 1.00 89.25 83 GLY A N 1
ATOM 608 C CA . GLY A 1 83 ? -8.286 -10.748 5.247 1.00 89.25 83 GLY A CA 1
ATOM 609 C C . GLY A 1 83 ? -7.939 -11.667 6.420 1.00 89.25 83 GLY A C 1
ATOM 610 O O . GLY A 1 83 ? -8.851 -12.116 7.105 1.00 89.25 83 GLY A O 1
ATOM 611 N N . ASP A 1 84 ? -6.646 -11.877 6.687 1.00 83.06 84 ASP A N 1
ATOM 612 C CA . ASP A 1 84 ? -6.144 -12.703 7.799 1.00 83.06 84 ASP A CA 1
ATOM 613 C C . ASP A 1 84 ? -6.363 -12.062 9.190 1.00 83.06 84 ASP A C 1
ATOM 615 O O . ASP A 1 84 ? -6.182 -12.725 10.207 1.00 83.06 84 ASP A O 1
ATOM 619 N N . LEU A 1 85 ? -6.698 -10.766 9.254 1.00 74.50 85 LEU A N 1
ATOM 620 C CA . LEU A 1 85 ? -6.917 -10.021 10.506 1.00 74.50 85 LEU A CA 1
ATOM 621 C C . LEU A 1 85 ? -8.374 -10.055 11.005 1.00 74.50 85 LEU A C 1
ATOM 623 O O . LEU A 1 85 ? -8.673 -9.421 12.018 1.00 74.50 85 LEU A O 1
ATOM 627 N N . ARG A 1 86 ? -9.271 -10.731 10.281 1.00 60.66 86 ARG A N 1
ATOM 628 C CA . ARG A 1 86 ? -10.670 -10.956 10.675 1.00 60.66 86 ARG A CA 1
ATOM 629 C C . ARG A 1 86 ? -10.806 -12.180 11.567 1.00 60.66 86 ARG A C 1
ATOM 631 O O . ARG A 1 86 ? -11.670 -12.111 12.466 1.00 60.66 86 ARG A O 1
#